Protein AF-A0A8J7GYM5-F1 (afdb_monomer)

Nearest PDB structures (foldseek):
  6ama-assembly1_B  TM=6.792E-01  e=3.400E-02  Streptomyces venezuelae
  4j2n-assembly1_A  TM=7.882E-01  e=3.368E-01  Pukovnikvirus pukovnik
  6amk-assembly1_A  TM=6.915E-01  e=2.101E-01  Streptomyces venezuelae
  6ama-assembly1_A  TM=6.877E-01  e=3.368E-01  Streptomyces venezuelae
  2zhh-assembly1_A-2  TM=6.895E-01  e=3.148E-01  Escherichia coli K-12

Radius of gyration: 13.09 Å; Cα contacts (8 Å, |Δi|>4): 60; chains: 1; bounding box: 34×37×25 Å

Organism: NCBI:txid619741

Foldseek 3Di:
DPDFDWAALVRLCVQLVNDSVVSVVLCVVVVFDWDDDPNTITTTCVSRVVSNPPPPPPPPD

Solvent-accessible surface area (backbone atoms only — not comparable to full-atom values): 3829 Å² total; per-residue (Å²): 133,84,78,81,55,61,40,34,62,64,53,52,20,68,68,47,72,45,56,57,70,57,50,54,49,48,40,60,77,70,6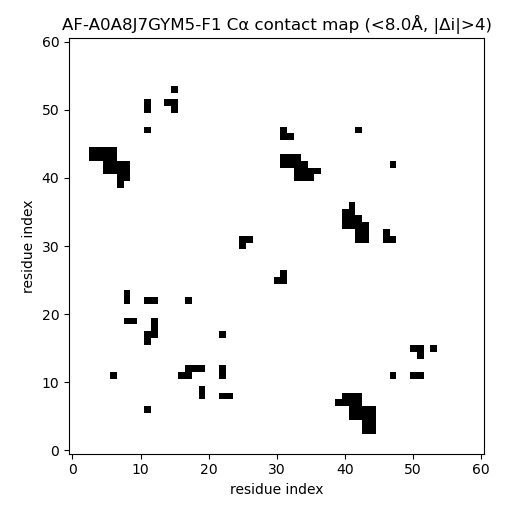1,49,58,66,50,75,58,98,93,40,60,29,33,41,40,86,72,46,45,86,59,53,69,71,74,76,75,75,77,84,123

Secondary structure (DSSP, 8-state):
-----EEEHHHHHHHH---HHHHHHHHHHTT--EEEETTEEEEEHHHHHHHH---------

Mean predicted aligned error: 6.73 Å

pLDDT: mean 84.02, std 17.15, range [35.47, 97.44]

Sequence (61 aa):
MSRVAALTAADVSALSGRPLGTIYRLASEQRWRRHREAGKVFYLLEDVEHLLVTTPTAKIH

Structure (mmCIF, N/CA/C/O backbone):
data_AF-A0A8J7GYM5-F1
#
_entry.id   AF-A0A8J7GYM5-F1
#
loop_
_atom_site.group_PDB
_atom_site.id
_atom_site.type_symbol
_atom_site.label_atom_id
_atom_site.label_alt_id
_atom_site.label_comp_id
_atom_site.label_asym_id
_atom_site.label_entity_id
_atom_site.label_seq_id
_atom_site.pdbx_PDB_ins_code
_atom_site.Cartn_x
_atom_site.Cartn_y
_atom_site.Cartn_z
_atom_site.occupancy
_atom_site.B_iso_or_equiv
_atom_site.auth_seq_id
_atom_site.auth_comp_id
_atom_site.auth_asym_id
_atom_site.auth_atom_id
_atom_site.pdbx_PDB_model_num
ATOM 1 N N . MET A 1 1 ? 17.0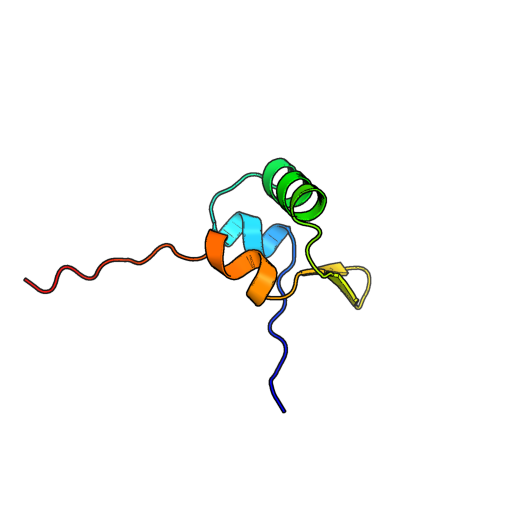59 -17.415 -9.980 1.00 35.47 1 MET A N 1
ATOM 2 C CA . MET A 1 1 ? 16.774 -15.969 -9.885 1.00 35.47 1 MET A CA 1
ATOM 3 C C . MET A 1 1 ? 15.408 -15.804 -9.244 1.00 35.47 1 MET A C 1
ATOM 5 O O . MET A 1 1 ? 14.410 -16.031 -9.914 1.00 35.47 1 MET A O 1
ATOM 9 N N . SER A 1 2 ? 15.351 -15.508 -7.945 1.00 42.16 2 SER A N 1
ATOM 10 C CA . SER A 1 2 ? 14.080 -15.225 -7.274 1.00 42.16 2 SER A CA 1
ATOM 11 C C . SER A 1 2 ? 13.557 -13.895 -7.804 1.00 42.16 2 SER A C 1
ATOM 13 O O . SER A 1 2 ? 14.189 -12.858 -7.613 1.00 42.16 2 SER A O 1
ATOM 15 N N . ARG A 1 3 ? 12.451 -13.930 -8.548 1.00 52.75 3 ARG A N 1
ATOM 16 C CA . ARG A 1 3 ? 11.771 -12.722 -9.011 1.00 52.75 3 ARG A CA 1
ATOM 17 C C . ARG A 1 3 ? 11.238 -12.033 -7.759 1.00 52.75 3 ARG A C 1
ATOM 19 O O . ARG A 1 3 ? 10.332 -12.564 -7.126 1.00 52.75 3 ARG A O 1
ATOM 26 N N . VAL A 1 4 ? 11.841 -10.915 -7.359 1.00 58.56 4 VAL A N 1
ATOM 27 C CA . VAL A 1 4 ? 11.330 -10.117 -6.240 1.00 58.56 4 VAL A CA 1
ATOM 28 C C . VAL A 1 4 ? 9.958 -9.610 -6.668 1.00 58.56 4 VAL A C 1
ATOM 30 O O . VAL A 1 4 ? 9.852 -8.710 -7.498 1.00 58.56 4 VAL A O 1
ATOM 33 N N . ALA A 1 5 ? 8.903 -10.250 -6.173 1.00 74.31 5 ALA A N 1
ATOM 34 C CA . ALA A 1 5 ? 7.554 -9.741 -6.320 1.00 74.31 5 ALA A CA 1
ATOM 35 C C . ALA A 1 5 ? 7.457 -8.475 -5.466 1.00 74.31 5 ALA A C 1
ATOM 37 O O . ALA A 1 5 ? 7.856 -8.470 -4.298 1.00 74.31 5 ALA A O 1
ATOM 38 N N . ALA A 1 6 ? 6.985 -7.388 -6.060 1.00 82.19 6 ALA A N 1
ATOM 39 C CA . ALA A 1 6 ? 6.846 -6.124 -5.368 1.00 82.19 6 ALA A CA 1
ATOM 40 C C . ALA A 1 6 ? 5.538 -5.452 -5.766 1.00 82.19 6 ALA A C 1
ATOM 42 O O . ALA A 1 6 ? 5.102 -5.555 -6.912 1.00 82.19 6 ALA A O 1
ATOM 43 N N . LEU A 1 7 ? 4.903 -4.804 -4.795 1.00 90.62 7 LEU A N 1
ATOM 44 C CA . LEU A 1 7 ? 3.546 -4.279 -4.900 1.00 90.62 7 LEU A CA 1
ATOM 45 C C . LEU A 1 7 ? 3.533 -2.791 -4.587 1.00 90.62 7 LEU A C 1
ATOM 47 O O . LEU A 1 7 ? 4.217 -2.325 -3.674 1.00 90.62 7 LEU A O 1
ATOM 51 N N . THR A 1 8 ? 2.745 -2.024 -5.330 1.00 94.50 8 THR A N 1
ATOM 52 C CA . THR A 1 8 ? 2.536 -0.612 -5.008 1.00 94.50 8 THR A CA 1
ATOM 53 C C . THR A 1 8 ? 1.625 -0.463 -3.789 1.00 94.50 8 THR A C 1
ATOM 55 O O . THR A 1 8 ? 0.895 -1.381 -3.417 1.00 94.50 8 THR A O 1
ATOM 58 N N . ALA A 1 9 ? 1.603 0.726 -3.179 1.00 94.19 9 ALA A N 1
ATOM 59 C CA . ALA A 1 9 ? 0.642 1.028 -2.114 1.00 94.19 9 ALA A CA 1
ATOM 60 C C . ALA A 1 9 ? -0.817 0.791 -2.556 1.00 94.19 9 ALA A C 1
ATOM 62 O O . ALA A 1 9 ? -1.639 0.355 -1.752 1.00 94.19 9 ALA A O 1
ATOM 63 N N . ALA A 1 10 ? -1.124 1.065 -3.831 1.00 94.62 10 ALA A N 1
ATOM 64 C CA . ALA A 1 10 ? -2.444 0.847 -4.415 1.00 94.62 10 ALA A CA 1
ATOM 65 C C . ALA A 1 10 ? -2.780 -0.645 -4.520 1.00 94.62 10 ALA A C 1
ATOM 67 O O . ALA A 1 10 ? -3.873 -1.039 -4.121 1.00 94.62 10 ALA A O 1
ATOM 68 N N . ASP A 1 11 ? -1.829 -1.472 -4.959 1.00 93.25 11 ASP A N 1
ATOM 69 C CA . ASP A 1 11 ? -2.025 -2.924 -5.037 1.00 93.25 11 ASP A CA 1
ATOM 70 C C . ASP A 1 11 ? -2.262 -3.519 -3.643 1.00 93.25 11 ASP A C 1
ATOM 72 O O . ASP A 1 11 ? -3.216 -4.262 -3.433 1.00 93.25 11 ASP A O 1
ATOM 76 N N . VAL A 1 12 ? -1.446 -3.137 -2.652 1.00 93.25 12 VAL A N 1
ATOM 77 C CA . VAL A 1 12 ? -1.608 -3.604 -1.263 1.00 93.25 12 VAL A CA 1
ATOM 78 C C . VAL A 1 12 ? -2.950 -3.150 -0.688 1.00 93.25 12 VAL A C 1
ATOM 80 O O . VAL A 1 12 ? -3.617 -3.919 0.003 1.00 93.25 12 VAL A O 1
ATOM 83 N N . SER A 1 13 ? -3.372 -1.916 -0.974 1.00 94.69 13 SER A N 1
ATOM 84 C CA . SER A 1 13 ? -4.671 -1.391 -0.543 1.00 94.69 13 SER A CA 1
ATOM 85 C C . SER A 1 13 ? -5.833 -2.188 -1.140 1.00 94.69 13 SER A C 1
ATOM 87 O O . SER A 1 13 ? -6.722 -2.601 -0.398 1.00 94.69 13 SER A O 1
ATOM 89 N N . ALA A 1 14 ? -5.788 -2.472 -2.444 1.00 93.44 14 ALA A N 1
ATOM 90 C CA . ALA A 1 14 ? -6.808 -3.256 -3.134 1.00 93.44 14 ALA A CA 1
ATOM 91 C C . ALA A 1 14 ? -6.878 -4.703 -2.619 1.00 93.44 14 ALA A C 1
ATOM 93 O O . ALA A 1 14 ? -7.969 -5.219 -2.397 1.00 93.44 14 ALA A O 1
ATOM 94 N N . LEU A 1 15 ? -5.727 -5.342 -2.388 1.00 91.62 15 LEU A N 1
ATOM 95 C CA . LEU A 1 15 ? -5.661 -6.742 -1.960 1.00 91.62 15 LEU A CA 1
ATOM 96 C C . LEU A 1 15 ? -5.994 -6.944 -0.475 1.00 91.62 15 LEU A C 1
ATOM 98 O O . LEU A 1 15 ? -6.596 -7.949 -0.115 1.00 91.62 15 LEU A O 1
ATOM 102 N N . SER A 1 16 ? -5.607 -6.007 0.395 1.00 91.56 16 SER A N 1
ATOM 103 C CA . SER A 1 16 ? -5.859 -6.107 1.844 1.00 91.56 16 SER A CA 1
ATOM 104 C C . SER A 1 16 ? -7.163 -5.438 2.294 1.00 91.56 16 SER A C 1
ATOM 106 O O . SER A 1 16 ? -7.552 -5.579 3.453 1.00 91.56 16 SER A O 1
ATOM 108 N N . GLY A 1 17 ? -7.806 -4.650 1.423 1.00 93.31 17 GLY A N 1
ATOM 109 C CA . GLY A 1 17 ? -8.984 -3.839 1.754 1.00 93.31 17 GLY A CA 1
ATOM 110 C C . GLY A 1 17 ? -8.703 -2.665 2.702 1.00 93.31 17 GLY A C 1
ATOM 111 O O . GLY A 1 17 ? -9.634 -2.048 3.220 1.00 93.31 17 GLY A O 1
ATOM 112 N N . ARG A 1 18 ? -7.431 -2.348 2.972 1.00 93.94 18 ARG A N 1
ATOM 113 C CA . ARG A 1 18 ? -7.035 -1.280 3.903 1.00 93.94 18 ARG A CA 1
ATOM 114 C C . ARG A 1 18 ? -6.858 0.055 3.172 1.00 93.94 18 ARG A C 1
ATOM 116 O O . ARG A 1 18 ? -6.319 0.065 2.064 1.00 93.94 18 ARG A O 1
ATOM 123 N N . PRO A 1 19 ? -7.215 1.199 3.785 1.00 95.75 19 PRO A N 1
ATOM 124 C CA . PRO A 1 19 ? -6.999 2.511 3.176 1.00 95.75 19 PRO A CA 1
ATOM 125 C C . PRO A 1 19 ? -5.518 2.809 2.901 1.00 95.75 19 PRO A C 1
ATOM 127 O O . PRO A 1 19 ? -4.648 2.455 3.699 1.00 95.75 19 PRO A O 1
ATOM 130 N N . LEU A 1 20 ? -5.227 3.562 1.834 1.00 95.25 20 LEU A N 1
ATOM 131 C CA . LEU A 1 20 ? -3.859 3.971 1.467 1.00 95.25 20 LEU A CA 1
ATOM 132 C C . LEU A 1 20 ? -3.092 4.638 2.618 1.00 95.25 20 LEU A C 1
ATOM 134 O O . LEU A 1 20 ? -1.918 4.342 2.825 1.00 95.25 20 LEU A O 1
ATOM 138 N N . GLY A 1 21 ? -3.746 5.503 3.399 1.00 96.81 21 GLY A N 1
ATOM 139 C CA . GLY A 1 21 ? -3.122 6.144 4.563 1.00 96.81 21 GLY A CA 1
ATOM 140 C C . GLY A 1 21 ? -2.647 5.136 5.616 1.00 96.81 21 GLY A C 1
ATOM 141 O O . GLY A 1 21 ? -1.581 5.307 6.204 1.00 96.81 21 GLY A O 1
ATOM 142 N N . THR A 1 22 ? -3.386 4.039 5.803 1.00 95.81 22 THR A N 1
ATOM 143 C CA . THR A 1 22 ? -2.979 2.928 6.672 1.00 95.81 22 THR A CA 1
ATOM 144 C C . THR A 1 22 ? -1.771 2.197 6.100 1.00 95.81 22 THR A C 1
ATOM 146 O O . THR A 1 22 ? -0.855 1.888 6.857 1.00 95.81 22 THR A O 1
ATOM 149 N N . ILE A 1 23 ? -1.735 1.962 4.785 1.00 96.00 23 ILE A N 1
ATOM 150 C CA . ILE A 1 23 ? -0.585 1.332 4.122 1.00 96.00 23 ILE A CA 1
ATOM 151 C C . ILE A 1 23 ? 0.675 2.182 4.304 1.00 96.00 23 ILE A C 1
ATOM 153 O O . ILE A 1 23 ? 1.697 1.665 4.742 1.00 96.00 23 ILE A O 1
ATOM 157 N N . TYR A 1 24 ? 0.602 3.493 4.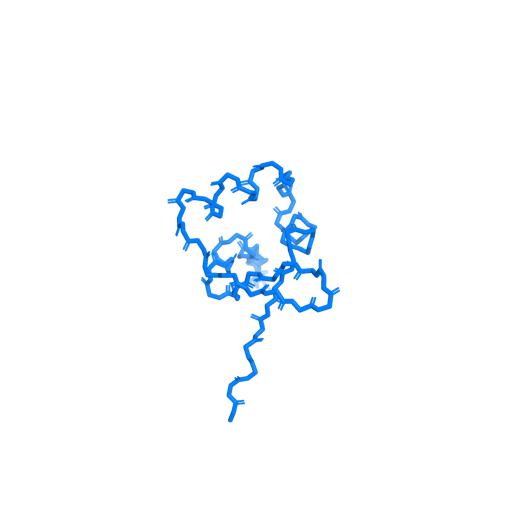058 1.00 95.62 24 TYR A N 1
ATOM 158 C CA . TYR A 1 24 ? 1.747 4.387 4.253 1.00 95.62 24 TYR A CA 1
ATOM 159 C C . TYR A 1 24 ? 2.209 4.455 5.709 1.00 95.62 24 TYR A C 1
ATOM 161 O O . TYR A 1 24 ? 3.414 4.446 5.965 1.00 95.62 24 TYR A O 1
ATOM 169 N N . ARG A 1 25 ? 1.268 4.489 6.660 1.00 96.44 25 ARG A N 1
ATOM 170 C CA . ARG A 1 25 ? 1.588 4.462 8.089 1.00 96.44 25 ARG A CA 1
ATOM 171 C C . ARG A 1 25 ? 2.330 3.179 8.462 1.00 96.44 25 ARG A C 1
ATOM 173 O O . ARG A 1 25 ? 3.413 3.262 9.030 1.00 96.44 25 ARG A O 1
ATOM 180 N N . LEU A 1 26 ? 1.802 2.017 8.072 1.00 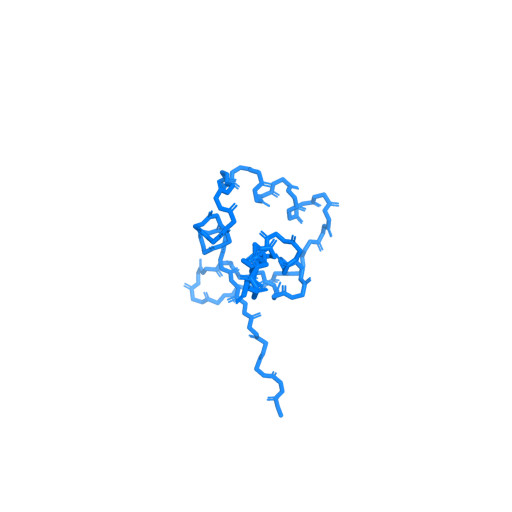95.44 26 LEU A N 1
ATOM 181 C CA . LEU A 1 26 ? 2.434 0.719 8.327 1.00 95.44 26 LEU A CA 1
ATOM 182 C C . LEU A 1 26 ?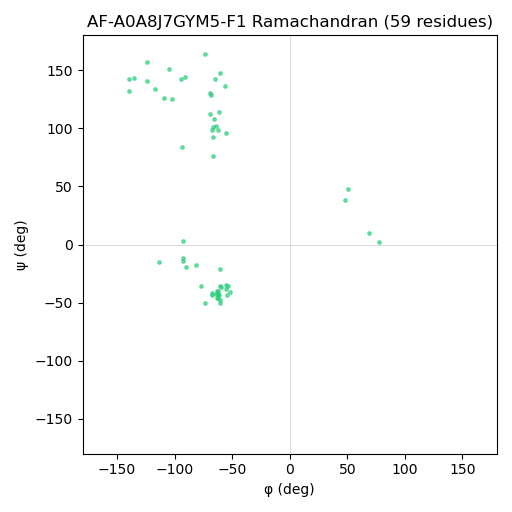 3.806 0.615 7.661 1.00 95.44 26 LEU A C 1
ATOM 184 O O . LEU A 1 26 ? 4.755 0.184 8.307 1.00 95.44 26 LEU A O 1
ATOM 188 N N . ALA A 1 27 ? 3.931 1.072 6.414 1.00 95.38 27 ALA A N 1
ATOM 189 C CA . ALA A 1 27 ? 5.203 1.094 5.706 1.00 95.38 27 ALA A CA 1
ATOM 190 C C . ALA A 1 27 ? 6.259 1.936 6.434 1.00 95.38 27 ALA A C 1
ATOM 192 O O . ALA A 1 27 ? 7.436 1.577 6.446 1.00 95.38 27 ALA A O 1
ATOM 193 N N . SER A 1 28 ? 5.847 3.048 7.047 1.00 96.50 28 SER A N 1
ATOM 194 C CA . SER A 1 28 ? 6.734 3.903 7.836 1.00 96.50 28 SER A CA 1
ATOM 195 C C . SER A 1 28 ? 7.092 3.276 9.185 1.00 96.50 28 SER A C 1
ATOM 197 O O . SER A 1 28 ? 8.269 3.206 9.529 1.00 96.50 28 SER A O 1
ATOM 199 N N . GLU A 1 29 ? 6.095 2.818 9.946 1.00 97.44 29 GLU A N 1
ATOM 200 C CA . GLU A 1 29 ? 6.269 2.234 11.285 1.00 97.44 29 GLU A CA 1
ATOM 201 C C . GLU A 1 29 ? 7.126 0.964 11.247 1.00 97.44 29 GLU A C 1
ATOM 203 O O . GLU A 1 29 ? 8.024 0.791 12.067 1.00 97.44 29 GLU A O 1
ATOM 208 N N . GLN A 1 30 ? 6.889 0.108 10.254 1.00 95.44 30 GLN A N 1
ATOM 209 C CA . GLN A 1 30 ? 7.583 -1.169 10.084 1.00 95.44 30 GLN A CA 1
ATOM 210 C C . GLN A 1 30 ? 8.811 -1.065 9.170 1.00 95.44 30 GLN A C 1
ATOM 212 O O . GLN A 1 30 ? 9.459 -2.071 8.898 1.00 95.44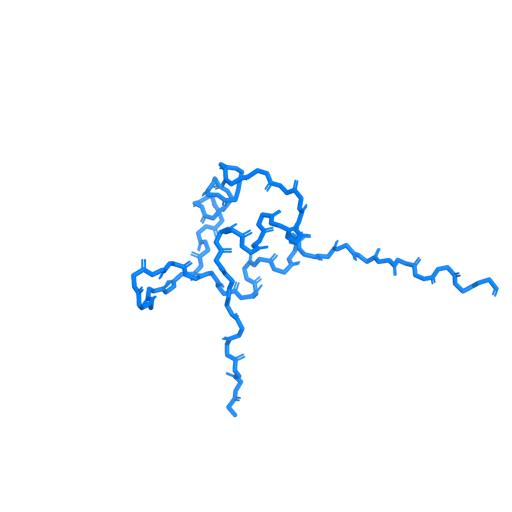 30 GLN A O 1
ATOM 217 N N . ARG A 1 31 ? 9.142 0.144 8.694 1.00 95.69 31 ARG A N 1
ATOM 218 C CA . ARG A 1 31 ? 10.295 0.418 7.820 1.00 95.69 31 ARG A CA 1
ATOM 219 C C . ARG A 1 31 ? 10.368 -0.512 6.604 1.00 95.69 31 ARG A C 1
ATOM 221 O O . ARG A 1 31 ? 11.430 -1.050 6.296 1.00 95.69 31 ARG A O 1
ATOM 228 N N . TRP A 1 32 ? 9.248 -0.679 5.903 1.00 95.12 32 TRP A N 1
ATOM 229 C CA . TRP A 1 32 ? 9.188 -1.548 4.729 1.00 95.12 32 TRP A CA 1
ATOM 230 C C . TRP A 1 32 ? 10.221 -1.149 3.677 1.00 95.12 32 TRP A C 1
ATOM 232 O O . TRP A 1 32 ? 10.391 0.033 3.340 1.00 95.12 32 TRP A O 1
ATOM 242 N N . ARG A 1 33 ? 10.880 -2.159 3.115 1.00 94.44 33 ARG A N 1
ATOM 243 C CA . ARG A 1 33 ? 11.817 -2.008 2.013 1.00 94.44 33 ARG A CA 1
ATOM 244 C C . ARG A 1 33 ? 11.026 -1.629 0.770 1.00 94.44 33 ARG A C 1
ATOM 246 O O . ARG A 1 33 ? 10.016 -2.239 0.415 1.00 94.44 33 ARG A O 1
ATOM 253 N N . ARG A 1 34 ? 11.504 -0.581 0.107 1.00 92.69 34 ARG A N 1
ATOM 254 C CA . ARG A 1 34 ? 10.869 -0.009 -1.074 1.00 92.69 34 ARG A CA 1
ATOM 255 C C . ARG A 1 34 ? 11.896 0.276 -2.150 1.00 92.69 34 ARG A C 1
ATOM 257 O O . ARG A 1 34 ? 12.992 0.740 -1.843 1.00 92.69 34 ARG A O 1
ATOM 264 N N . HIS A 1 35 ? 11.517 0.074 -3.401 1.00 91.94 35 HIS A N 1
ATOM 265 C CA . HIS A 1 35 ? 12.289 0.526 -4.551 1.00 91.94 35 HIS A CA 1
ATOM 266 C C . HIS A 1 35 ? 11.437 1.419 -5.445 1.00 91.94 35 HIS A C 1
ATOM 268 O O . HIS A 1 35 ? 10.204 1.412 -5.382 1.00 91.94 35 HIS A O 1
ATOM 274 N N . ARG A 1 36 ? 12.117 2.250 -6.234 1.00 91.50 36 ARG A N 1
ATOM 275 C CA . ARG A 1 36 ? 11.481 3.134 -7.203 1.00 91.50 36 ARG A CA 1
ATOM 276 C C . ARG A 1 36 ? 11.784 2.638 -8.603 1.00 91.50 36 ARG A C 1
ATOM 278 O O . ARG A 1 36 ? 12.950 2.499 -8.951 1.00 91.50 36 ARG A O 1
ATOM 285 N N . GLU A 1 37 ? 10.744 2.429 -9.392 1.00 88.75 37 GLU A N 1
ATOM 286 C CA . GLU A 1 37 ? 10.852 2.033 -10.794 1.00 88.75 37 GLU A CA 1
ATOM 287 C C . GLU A 1 37 ? 9.801 2.794 -11.604 1.00 88.75 37 GLU A C 1
ATOM 289 O O . GLU A 1 37 ? 8.650 2.905 -11.182 1.00 88.75 37 GLU A O 1
ATOM 294 N N . ALA A 1 38 ? 10.209 3.388 -12.732 1.00 88.44 38 ALA A N 1
ATOM 295 C CA . ALA A 1 38 ? 9.333 4.158 -13.625 1.00 88.44 38 ALA A CA 1
ATOM 296 C C . ALA A 1 38 ? 8.428 5.192 -12.904 1.00 88.44 38 ALA A C 1
ATOM 298 O O . ALA A 1 38 ? 7.256 5.361 -13.238 1.00 88.44 38 ALA A O 1
ATOM 299 N N . GLY A 1 39 ? 8.954 5.865 -11.871 1.00 90.38 39 GLY A N 1
ATOM 300 C CA . GLY A 1 39 ? 8.216 6.866 -11.085 1.00 90.38 39 GLY A CA 1
ATOM 301 C C . GLY A 1 39 ? 7.229 6.298 -10.055 1.00 90.38 39 GLY A 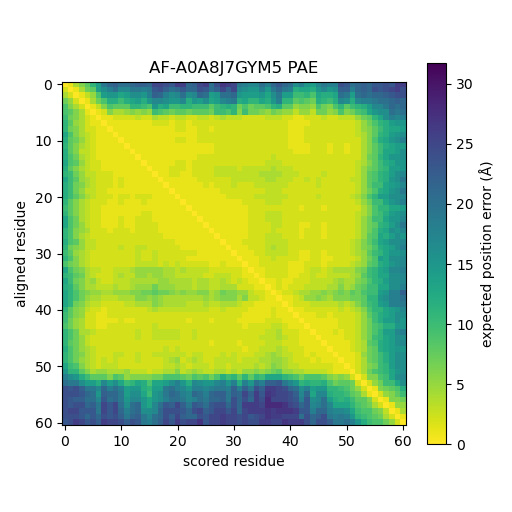C 1
ATOM 302 O O . GLY A 1 39 ? 6.566 7.067 -9.362 1.00 90.38 39 GLY A O 1
ATOM 303 N N . LYS A 1 40 ? 7.144 4.973 -9.909 1.00 90.31 40 LYS A N 1
ATOM 304 C CA . LYS A 1 40 ? 6.301 4.291 -8.921 1.00 90.31 40 LYS A CA 1
ATOM 305 C C . LYS A 1 40 ? 7.136 3.753 -7.765 1.00 90.31 40 LYS A C 1
ATOM 307 O O . LYS A 1 40 ? 8.315 3.448 -7.923 1.00 90.31 40 LYS A O 1
ATOM 312 N N . VAL A 1 41 ? 6.514 3.661 -6.591 1.00 92.44 41 VAL A N 1
ATOM 313 C CA . VAL A 1 41 ? 7.104 3.059 -5.388 1.00 92.44 41 VAL A CA 1
ATOM 314 C C . VAL A 1 41 ? 6.522 1.665 -5.218 1.00 92.44 41 VAL A C 1
ATOM 316 O O . VAL A 1 41 ? 5.303 1.514 -5.141 1.00 92.44 41 VAL A O 1
ATOM 319 N N . PHE A 1 42 ? 7.404 0.680 -5.116 1.00 93.69 42 PHE A N 1
ATOM 320 C CA . PHE A 1 42 ? 7.057 -0.715 -4.891 1.00 93.69 42 PHE A CA 1
ATOM 321 C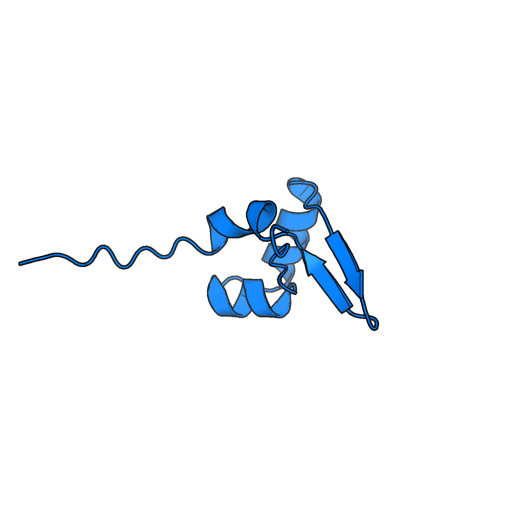 C . PHE A 1 42 ? 7.628 -1.179 -3.555 1.00 93.69 42 PHE A C 1
ATOM 323 O O . PHE A 1 42 ? 8.797 -0.926 -3.261 1.00 93.69 42 PHE A O 1
ATOM 330 N N . TYR A 1 43 ? 6.809 -1.859 -2.762 1.00 94.44 43 TYR A N 1
ATOM 331 C CA . TYR A 1 43 ? 7.192 -2.533 -1.526 1.00 94.44 43 TYR A CA 1
ATOM 332 C C . TYR A 1 43 ? 7.493 -3.999 -1.804 1.00 94.44 43 TYR A C 1
ATOM 334 O O . TYR A 1 43 ? 6.821 -4.6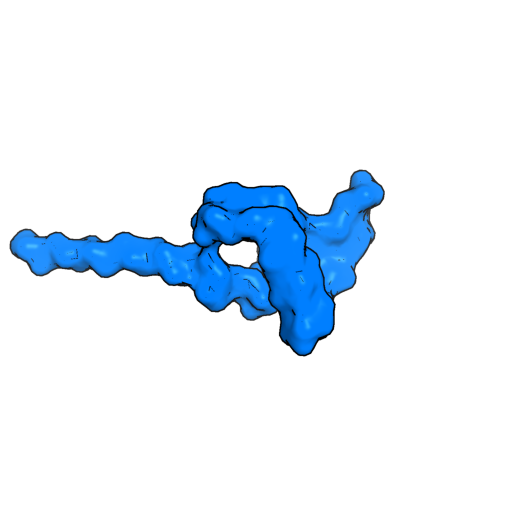16 -2.631 1.00 94.44 43 TYR A O 1
ATOM 342 N N . LEU A 1 44 ? 8.496 -4.557 -1.128 1.00 92.81 44 LEU A N 1
ATOM 343 C CA . LEU A 1 44 ? 8.813 -5.977 -1.264 1.00 92.81 44 LEU A CA 1
ATOM 344 C C . LEU A 1 44 ? 7.666 -6.840 -0.728 1.00 92.81 44 LEU A C 1
ATOM 346 O O . LEU A 1 44 ? 7.073 -6.508 0.297 1.00 92.81 44 LEU A O 1
ATOM 350 N N . LEU A 1 45 ? 7.390 -7.963 -1.401 1.00 89.25 45 LEU A N 1
ATOM 351 C CA . LEU A 1 45 ? 6.321 -8.883 -1.008 1.00 89.25 45 LEU A CA 1
ATOM 352 C C . LEU A 1 45 ? 6.452 -9.346 0.452 1.00 89.25 45 LEU A C 1
ATOM 354 O O . LEU A 1 45 ? 5.464 -9.312 1.171 1.00 89.25 45 LEU A O 1
ATOM 358 N N . GLU A 1 46 ? 7.660 -9.693 0.899 1.00 90.31 46 GLU A N 1
ATOM 359 C CA . GLU A 1 46 ? 7.961 -10.112 2.284 1.00 90.31 46 GLU A CA 1
ATOM 360 C C . GLU A 1 46 ? 7.484 -9.096 3.333 1.00 90.31 46 GLU A C 1
ATOM 362 O O . GLU A 1 46 ? 7.026 -9.453 4.412 1.00 90.31 46 GLU A O 1
ATOM 367 N N . ASP A 1 47 ? 7.558 -7.803 3.015 1.00 91.94 47 ASP A N 1
ATOM 368 C CA . ASP A 1 47 ? 7.161 -6.764 3.960 1.00 91.94 47 ASP A CA 1
ATOM 369 C C . ASP A 1 47 ? 5.643 -6.552 3.974 1.00 91.94 47 ASP A C 1
ATOM 371 O O . ASP A 1 47 ? 5.121 -5.982 4.925 1.00 91.94 47 ASP A O 1
ATOM 375 N N . VAL A 1 48 ? 4.913 -7.008 2.950 1.00 91.62 48 VAL A N 1
ATOM 376 C CA . VAL A 1 48 ? 3.464 -6.776 2.808 1.00 91.62 48 VAL A CA 1
ATOM 377 C C . VAL A 1 48 ? 2.627 -8.045 2.929 1.00 91.62 48 VAL A C 1
ATOM 379 O O . VAL A 1 48 ? 1.422 -7.943 3.137 1.00 91.62 48 VAL A O 1
ATOM 382 N N . GLU A 1 49 ? 3.236 -9.229 2.844 1.00 90.19 49 GLU A N 1
ATOM 383 C CA . GLU A 1 49 ? 2.542 -10.521 2.807 1.00 90.19 49 GLU A CA 1
ATOM 384 C C . GLU A 1 49 ? 1.603 -10.721 3.997 1.00 90.19 49 GLU A C 1
ATOM 386 O O . GLU A 1 49 ? 0.475 -11.168 3.817 1.00 90.19 49 GLU A O 1
ATOM 391 N N . HIS A 1 50 ? 2.002 -10.271 5.189 1.00 89.25 50 HIS A N 1
ATOM 392 C CA . HIS A 1 50 ? 1.200 -10.348 6.410 1.00 89.25 50 HIS A CA 1
ATOM 393 C C . HIS A 1 50 ? -0.138 -9.590 6.318 1.00 89.25 50 HIS A C 1
ATOM 395 O O . HIS A 1 50 ? -1.062 -9.872 7.078 1.00 89.25 50 HIS A O 1
ATOM 401 N N . LEU A 1 51 ? -0.261 -8.629 5.395 1.00 88.56 51 LEU A N 1
ATOM 402 C CA . LEU A 1 51 ? -1.511 -7.920 5.104 1.00 88.56 51 LEU A CA 1
ATOM 403 C C . LEU A 1 51 ? -2.346 -8.598 4.020 1.00 88.56 51 LEU A C 1
ATOM 405 O O . LEU A 1 51 ? -3.534 -8.302 3.903 1.00 88.56 51 LEU A O 1
ATOM 409 N N . LEU A 1 52 ? -1.718 -9.454 3.214 1.00 85.69 52 LEU A N 1
ATOM 410 C CA . LEU A 1 52 ? -2.327 -10.149 2.085 1.00 85.69 52 LEU A CA 1
ATOM 411 C C . LEU A 1 52 ? -2.874 -11.523 2.471 1.00 85.69 52 LEU A C 1
ATOM 413 O O . LEU A 1 52 ? -3.647 -12.085 1.698 1.00 85.69 52 LEU A O 1
ATOM 417 N N . VAL A 1 53 ? -2.508 -12.054 3.648 1.00 76.62 53 VAL A N 1
ATOM 418 C CA . VAL A 1 53 ? -3.081 -13.286 4.209 1.00 76.62 53 VAL A CA 1
ATOM 419 C C . VAL A 1 53 ? -4.551 -13.052 4.569 1.00 76.62 53 VAL A C 1
ATOM 421 O O . VAL A 1 53 ? -4.945 -12.896 5.720 1.00 76.62 53 VAL A O 1
ATOM 424 N N . THR A 1 54 ? -5.389 -13.039 3.544 1.00 64.44 54 THR A N 1
ATOM 425 C CA . THR A 1 54 ? -6.776 -13.459 3.636 1.00 64.44 54 THR A CA 1
ATOM 426 C C . THR A 1 54 ? -6.765 -14.918 3.227 1.00 64.44 54 THR A C 1
ATOM 428 O O . THR A 1 54 ? -6.942 -15.252 2.066 1.00 64.44 54 THR A O 1
ATOM 431 N N . THR A 1 55 ? -6.462 -15.818 4.159 1.00 51.03 55 THR A N 1
ATOM 432 C CA . THR A 1 55 ? -6.708 -17.239 3.919 1.00 51.03 55 THR A CA 1
ATOM 433 C C . THR A 1 55 ? -8.220 -17.376 3.716 1.00 51.03 55 THR A C 1
ATOM 435 O O . THR A 1 55 ? -8.953 -17.176 4.690 1.00 51.03 55 THR A O 1
ATOM 438 N N . PRO A 1 56 ? -8.757 -17.743 2.533 1.00 51.78 56 PRO A N 1
ATOM 439 C CA . PRO A 1 56 ? -9.973 -18.517 2.579 1.00 51.78 56 PRO A CA 1
ATOM 440 C C . PRO A 1 56 ? -9.508 -19.840 3.177 1.00 51.78 56 PRO A C 1
ATOM 442 O O . PRO A 1 56 ? -8.902 -20.665 2.497 1.00 51.78 56 PRO A O 1
ATOM 445 N N . THR A 1 57 ? -9.703 -20.015 4.485 1.00 49.81 57 THR A N 1
ATOM 446 C CA . THR A 1 57 ? -9.779 -21.361 5.043 1.00 49.81 57 THR A CA 1
ATOM 447 C C . THR A 1 57 ? -10.886 -22.027 4.240 1.00 49.81 57 THR A C 1
ATOM 449 O O . THR A 1 57 ? -12.073 -21.789 4.459 1.00 49.81 57 THR A O 1
ATOM 452 N N . ALA A 1 58 ? -10.485 -22.764 3.207 1.00 52.75 58 ALA A N 1
ATOM 453 C CA . ALA A 1 58 ? -11.348 -23.671 2.499 1.00 52.75 58 ALA A CA 1
ATOM 454 C C . ALA A 1 58 ? -11.751 -24.692 3.556 1.00 52.75 58 ALA A C 1
ATOM 456 O O . ALA A 1 58 ? -10.978 -25.570 3.938 1.00 52.75 58 ALA A O 1
ATOM 457 N N . LYS A 1 59 ? -12.938 -24.482 4.122 1.00 48.97 59 LYS A N 1
ATOM 458 C CA . LYS A 1 59 ? -13.600 -25.447 4.978 1.00 48.97 59 LYS A CA 1
ATOM 459 C C . LYS A 1 59 ? -13.933 -26.620 4.058 1.00 48.97 59 LYS A C 1
ATOM 461 O O . LYS A 1 59 ? -14.926 -26.579 3.341 1.00 48.97 59 LYS A O 1
ATOM 466 N N . ILE A 1 60 ? -13.033 -27.596 4.000 1.00 56.22 60 ILE A N 1
ATOM 467 C CA . ILE A 1 60 ? -13.293 -28.893 3.381 1.00 56.22 60 ILE A CA 1
ATOM 468 C C . ILE A 1 60 ? -14.360 -29.532 4.278 1.00 56.22 60 ILE A C 1
ATOM 470 O O . ILE A 1 60 ? -14.065 -29.914 5.410 1.00 56.22 60 ILE A O 1
ATOM 474 N N . HIS A 1 61 ? -15.614 -29.473 3.829 1.00 47.69 61 HIS A N 1
ATOM 475 C CA . HIS A 1 61 ? -16.733 -30.246 4.366 1.00 47.69 61 HIS A CA 1
ATOM 476 C C . HIS A 1 61 ? -16.808 -31.572 3.613 1.00 47.69 61 HIS A C 1
ATOM 478 O O . HIS A 1 61 ? -16.564 -31.547 2.384 1.00 47.69 61 HIS A O 1
#